Protein AF-A0A970EMR9-F1 (afdb_monomer)

Sequence (60 aa):
MDLKGTSRYTVIVAAAKRARQILEGAKPLVKHSSVKPVTIALEEINDGKVRWHHTKEGIK

Solvent-accessible surface area (backbone atoms only — not comparable to full-atom values): 3847 Å² total; per-residue (Å²): 111,81,65,84,86,60,56,71,65,56,54,52,53,51,22,53,55,45,16,47,44,40,72,75,67,44,81,77,92,55,96,65,92,68,89,49,42,54,60,47,26,45,51,26,41,63,74,46,79,50,84,85,80,82,82,86,69,74,91,125

Secondary structure (DSSP, 8-state):
---TT--HHHHHHHHHHHHHHHHTTPPPSS------HHHHHHHHHHTT------------

Nearest PDB structures (foldseek):
  8i24-assembly1_E  TM=9.296E-01  e=2.067E-03  Acetivibrio thermocellus DSM 1313
  8uku-assembly1_F  TM=9.530E-01  e=1.112E-01  Saccharomyces cerevisiae S288C
  6xre-assembly1_F  TM=9.536E-01  e=1.876E-01  Homo sapiens
  8rbo-assembly1_K  TM=8.569E-01  e=1.112E-01  Pyrococcus furiosus DSM 3638
  8orq-assembly1_K  TM=8.597E-01  e=2.138E-01  Pyrococcus furiosus DSM 3638

Foldseek 3Di:
DPCPPPDPVVLQVQLVVQLVCVVVVDDQPDDDPDPRSSVSSNVCVVVPVGDDDDPPDDPD

Radius of gyration: 12.6 Å; Cα contacts (8 Å, |Δi|>4): 43; chains: 1; bounding box: 22×27×41 Å

pLDDT: mean 81.51, std 13.02, range [47.0, 94.5]

Structure (mmCIF, N/CA/C/O backbone):
data_AF-A0A970EMR9-F1
#
_entry.id   AF-A0A970EMR9-F1
#
loop_
_atom_site.group_PDB
_atom_site.id
_atom_site.type_symbol
_atom_site.label_atom_id
_atom_site.label_alt_id
_atom_site.label_comp_id
_atom_site.label_asym_id
_atom_site.label_entity_id
_atom_site.label_seq_id
_atom_site.pdbx_PDB_ins_code
_atom_site.Cartn_x
_atom_site.Cartn_y
_atom_site.Cartn_z
_atom_site.occupancy
_atom_site.B_iso_or_equiv
_atom_site.auth_seq_id
_atom_site.auth_comp_id
_atom_site.auth_asym_id
_atom_site.auth_atom_id
_atom_site.pdbx_PDB_model_num
ATOM 1 N N . MET A 1 1 ? -7.738 -11.866 -7.135 1.00 50.41 1 MET A N 1
ATOM 2 C CA . MET A 1 1 ? -6.977 -11.527 -8.358 1.00 50.41 1 MET A CA 1
ATOM 3 C C . MET A 1 1 ? -5.755 -12.410 -8.389 1.00 50.41 1 MET A C 1
ATOM 5 O O . MET A 1 1 ? -5.063 -12.490 -7.381 1.00 50.41 1 MET A O 1
ATOM 9 N N . ASP A 1 2 ? -5.528 -13.117 -9.486 1.00 48.62 2 ASP A N 1
ATOM 10 C CA . ASP A 1 2 ? -4.427 -14.063 -9.598 1.00 48.62 2 ASP A CA 1
ATOM 11 C C . ASP A 1 2 ? -3.087 -13.315 -9.618 1.00 48.62 2 ASP A C 1
ATOM 13 O O . ASP A 1 2 ? -2.657 -12.780 -10.635 1.00 48.62 2 ASP A O 1
ATOM 17 N N . LEU A 1 3 ? -2.372 -13.332 -8.489 1.00 60.69 3 LEU A N 1
ATOM 18 C CA . LEU A 1 3 ? -0.946 -12.967 -8.407 1.00 60.69 3 LEU A CA 1
ATOM 19 C C . LEU A 1 3 ? -0.061 -13.876 -9.290 1.00 60.69 3 LEU A C 1
ATOM 21 O O . LEU A 1 3 ? 1.144 -13.656 -9.421 1.00 60.69 3 LEU A O 1
ATOM 25 N N . LYS A 1 4 ? -0.668 -14.899 -9.901 1.00 47.00 4 LYS A N 1
ATOM 26 C CA . LYS A 1 4 ? -0.094 -15.899 -10.793 1.00 47.00 4 LYS A CA 1
ATOM 27 C C . LYS A 1 4 ? 0.368 -15.232 -12.096 1.00 47.00 4 LYS A C 1
ATOM 29 O O . LYS A 1 4 ? -0.356 -15.174 -13.080 1.00 47.00 4 LYS A O 1
ATOM 34 N N . GLY A 1 5 ? 1.579 -14.681 -12.064 1.00 58.94 5 GLY A N 1
ATOM 35 C CA . GLY A 1 5 ? 2.211 -13.983 -13.189 1.00 58.94 5 GLY A CA 1
ATOM 36 C C . GLY A 1 5 ? 2.847 -12.640 -12.821 1.00 58.94 5 GLY A C 1
ATOM 37 O O . GLY A 1 5 ? 3.563 -12.066 -13.637 1.00 58.94 5 GLY A O 1
ATOM 38 N N . THR A 1 6 ? 2.640 -12.144 -11.595 1.00 68.88 6 THR A N 1
ATOM 39 C CA . THR A 1 6 ? 3.293 -10.912 -11.133 1.00 68.88 6 THR A CA 1
ATOM 40 C C . THR A 1 6 ? 4.619 -11.228 -10.441 1.00 68.88 6 THR A C 1
ATOM 42 O O . THR A 1 6 ? 4.685 -12.064 -9.542 1.00 68.88 6 THR A O 1
ATOM 45 N N . SER A 1 7 ? 5.686 -10.518 -10.820 1.00 83.44 7 SER A N 1
ATOM 46 C CA . SER A 1 7 ? 6.967 -10.583 -10.113 1.00 83.44 7 SER A CA 1
ATOM 47 C C . SER A 1 7 ? 6.821 -10.122 -8.660 1.00 83.44 7 SER A C 1
ATOM 49 O O . SER A 1 7 ? 6.224 -9.078 -8.388 1.00 83.44 7 SER A O 1
ATOM 51 N N . ARG A 1 8 ? 7.434 -10.856 -7.722 1.00 83.44 8 ARG A N 1
ATOM 52 C CA . ARG A 1 8 ? 7.462 -10.504 -6.288 1.00 83.44 8 ARG A CA 1
ATOM 53 C C . ARG A 1 8 ? 7.901 -9.053 -6.061 1.00 83.44 8 ARG A C 1
ATOM 55 O O . ARG A 1 8 ? 7.338 -8.362 -5.220 1.00 83.44 8 ARG A O 1
ATOM 62 N N . TYR A 1 9 ? 8.850 -8.573 -6.864 1.00 87.12 9 TYR A N 1
ATOM 63 C CA . TYR A 1 9 ? 9.335 -7.195 -6.807 1.00 87.12 9 TYR A CA 1
ATOM 64 C C . TYR A 1 9 ? 8.253 -6.171 -7.158 1.00 87.12 9 TYR A C 1
ATOM 66 O O . TYR A 1 9 ? 8.138 -5.154 -6.480 1.00 87.12 9 TYR A O 1
ATOM 74 N N . THR A 1 10 ? 7.420 -6.443 -8.165 1.00 86.88 10 THR A N 1
ATOM 75 C CA . THR A 1 10 ? 6.326 -5.544 -8.554 1.00 86.88 10 THR A CA 1
ATOM 76 C C . THR A 1 10 ? 5.308 -5.400 -7.429 1.00 86.88 10 THR A C 1
ATOM 78 O O . THR A 1 10 ? 4.889 -4.284 -7.134 1.00 86.88 10 THR A O 1
ATOM 81 N N . VAL A 1 11 ? 4.962 -6.503 -6.757 1.00 87.44 11 VAL A N 1
ATOM 82 C CA . VAL A 1 11 ? 4.033 -6.483 -5.616 1.00 87.44 11 VAL A CA 1
ATOM 83 C C . VAL A 1 11 ? 4.603 -5.646 -4.471 1.00 87.44 11 VAL A C 1
ATOM 85 O O . VAL A 1 11 ? 3.906 -4.789 -3.935 1.00 87.44 11 VA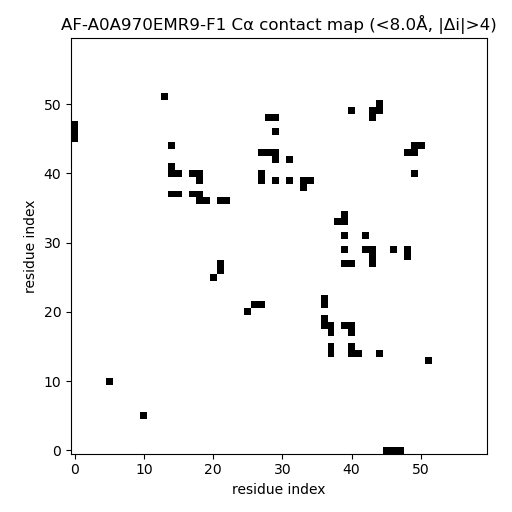L A O 1
ATOM 88 N N . ILE A 1 12 ? 5.886 -5.832 -4.142 1.00 89.62 12 ILE A N 1
ATOM 89 C CA . ILE A 1 12 ? 6.565 -5.061 -3.088 1.00 89.62 12 ILE A CA 1
ATOM 90 C C . ILE A 1 12 ? 6.582 -3.566 -3.431 1.00 89.62 12 ILE A C 1
ATOM 92 O O . ILE A 1 12 ? 6.238 -2.734 -2.592 1.00 89.62 12 ILE A O 1
ATOM 96 N N . VAL A 1 13 ? 6.937 -3.209 -4.668 1.00 90.25 13 VAL A N 1
ATOM 97 C CA . VAL A 1 13 ? 6.977 -1.808 -5.112 1.00 90.25 13 VAL A CA 1
ATOM 98 C C . VAL A 1 13 ? 5.578 -1.188 -5.126 1.00 90.25 13 VAL A C 1
ATOM 100 O O . VAL A 1 13 ? 5.419 -0.043 -4.700 1.00 90.25 13 VAL A O 1
ATOM 103 N N . ALA A 1 14 ? 4.559 -1.922 -5.575 1.00 89.81 14 ALA A N 1
ATOM 104 C CA . ALA A 1 14 ? 3.174 -1.459 -5.569 1.00 89.81 14 ALA A CA 1
ATOM 105 C C . ALA A 1 14 ? 2.664 -1.228 -4.139 1.00 89.81 14 ALA A C 1
ATOM 107 O O . ALA A 1 14 ? 2.119 -0.160 -3.855 1.00 89.81 14 ALA A O 1
ATOM 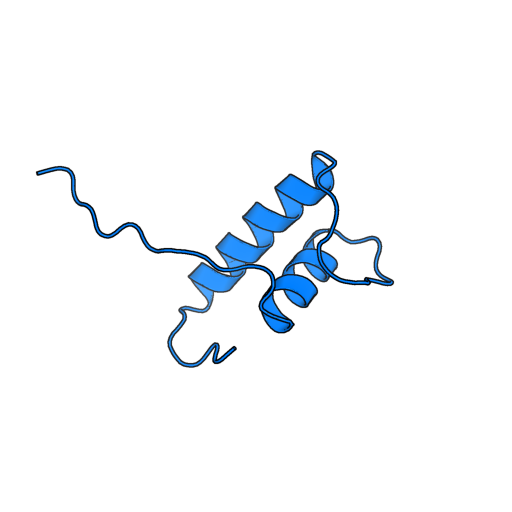108 N N . ALA A 1 15 ? 2.918 -2.171 -3.227 1.00 91.44 15 ALA A N 1
ATOM 109 C CA . ALA A 1 15 ? 2.560 -2.045 -1.818 1.00 91.44 15 ALA A CA 1
ATOM 110 C C . ALA A 1 15 ? 3.260 -0.844 -1.164 1.00 91.44 15 ALA A C 1
ATOM 112 O O . ALA A 1 15 ? 2.616 -0.058 -0.476 1.00 91.44 15 ALA A O 1
ATOM 113 N N . ALA A 1 16 ? 4.556 -0.643 -1.429 1.00 92.81 16 ALA A N 1
ATOM 114 C CA . ALA A 1 16 ? 5.312 0.489 -0.893 1.00 92.81 16 ALA A CA 1
ATOM 11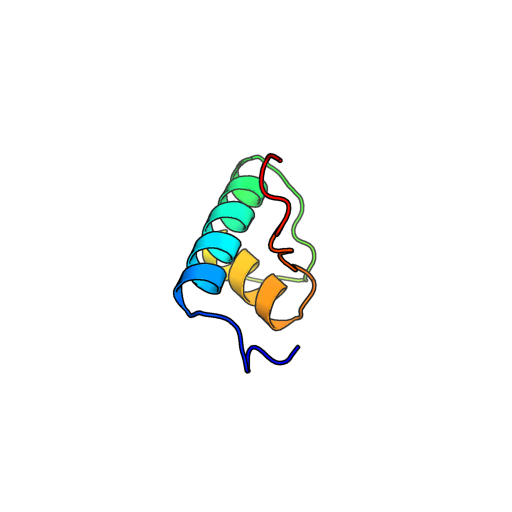5 C C . ALA A 1 16 ? 4.795 1.840 -1.412 1.00 92.81 16 ALA A C 1
ATOM 117 O O . ALA A 1 16 ? 4.613 2.775 -0.631 1.00 92.81 16 ALA A O 1
ATOM 118 N N . LYS A 1 17 ? 4.522 1.947 -2.720 1.00 92.25 17 LYS A N 1
ATOM 119 C CA . LYS A 1 17 ? 3.926 3.154 -3.317 1.00 92.25 17 LYS A CA 1
ATOM 120 C C . LYS A 1 17 ? 2.561 3.453 -2.710 1.00 92.25 17 LYS A C 1
ATOM 122 O O . LYS A 1 17 ? 2.291 4.595 -2.352 1.00 92.25 17 LYS A O 1
ATOM 127 N N . ARG A 1 18 ? 1.719 2.432 -2.556 1.00 93.44 18 ARG A N 1
ATOM 128 C CA . ARG A 1 18 ? 0.391 2.601 -1.971 1.00 93.44 18 ARG A CA 1
ATOM 129 C C . ARG A 1 18 ? 0.452 2.975 -0.490 1.00 93.44 18 ARG A C 1
ATOM 131 O O . ARG A 1 18 ? -0.267 3.871 -0.064 1.00 93.44 18 ARG A O 1
ATOM 138 N N . ALA A 1 19 ? 1.358 2.374 0.275 1.00 93.62 19 ALA A N 1
ATOM 139 C CA . ALA A 1 19 ? 1.575 2.727 1.673 1.00 93.62 19 ALA A CA 1
ATOM 140 C C . ALA A 1 19 ? 1.972 4.204 1.848 1.00 93.62 19 ALA A C 1
ATOM 142 O O . ALA A 1 19 ? 1.504 4.845 2.785 1.00 93.62 19 ALA A O 1
ATOM 143 N N . ARG A 1 20 ? 2.784 4.763 0.934 1.00 94.50 20 ARG A N 1
ATOM 144 C CA . ARG A 1 20 ? 3.107 6.202 0.934 1.00 94.50 20 ARG A CA 1
ATOM 145 C C . ARG A 1 20 ? 1.872 7.068 0.717 1.00 94.50 20 ARG A C 1
ATOM 147 O O . ARG A 1 20 ? 1.658 7.976 1.501 1.00 94.50 20 ARG A O 1
ATOM 154 N N . GLN A 1 21 ? 1.012 6.720 -0.239 1.00 93.62 21 GLN A N 1
ATOM 155 C CA . GLN A 1 21 ? -0.241 7.454 -0.449 1.00 93.62 21 GLN A CA 1
ATOM 156 C C . GLN A 1 21 ? -1.094 7.482 0.825 1.00 93.62 21 GLN A C 1
ATOM 158 O O . GLN A 1 21 ? -1.626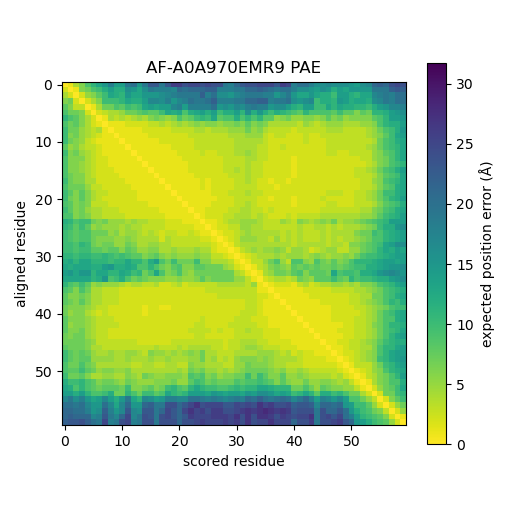 8.525 1.183 1.00 93.62 21 GLN A O 1
ATOM 163 N N . ILE A 1 22 ? -1.201 6.349 1.529 1.00 92.50 22 ILE A N 1
ATOM 164 C CA . ILE A 1 22 ? -1.943 6.263 2.796 1.00 92.50 22 ILE A CA 1
ATOM 165 C C . ILE A 1 22 ? -1.301 7.163 3.864 1.00 92.50 22 ILE A C 1
ATOM 167 O O . ILE A 1 22 ? -2.010 7.872 4.572 1.00 92.50 22 ILE A O 1
ATOM 171 N N . LEU A 1 23 ? 0.034 7.181 3.953 1.00 90.56 23 LEU A N 1
ATOM 172 C CA . LEU A 1 23 ? 0.769 8.084 4.850 1.00 90.56 23 LEU A CA 1
ATOM 173 C C . LEU A 1 23 ? 0.558 9.565 4.510 1.00 90.56 23 LEU A C 1
ATOM 175 O O . LEU A 1 23 ? 0.470 10.386 5.415 1.00 90.56 23 LEU A O 1
ATOM 179 N N . GLU A 1 24 ? 0.435 9.899 3.227 1.00 94.44 24 GLU A N 1
ATOM 180 C CA . GLU A 1 24 ? 0.136 11.251 2.736 1.00 94.44 24 GLU A CA 1
ATOM 181 C C . GLU A 1 24 ? -1.341 11.652 2.941 1.00 94.44 24 GLU A C 1
ATOM 183 O O . GLU A 1 24 ? -1.754 12.739 2.544 1.00 94.44 24 GLU A O 1
ATOM 188 N N . GLY A 1 25 ? -2.149 10.801 3.585 1.00 89.81 25 GLY A N 1
ATOM 189 C CA . GLY A 1 25 ? -3.547 11.074 3.925 1.00 89.81 25 GLY A CA 1
ATOM 190 C C . GLY A 1 25 ? -4.564 10.489 2.945 1.00 89.81 25 GLY A C 1
ATOM 191 O O . GLY A 1 25 ? -5.762 10.767 3.063 1.00 89.81 25 GLY A O 1
ATOM 192 N N . ALA A 1 26 ? -4.136 9.665 1.982 1.00 90.56 26 ALA A N 1
ATOM 193 C CA . ALA A 1 26 ? -5.067 8.972 1.102 1.00 90.56 26 ALA A CA 1
ATOM 194 C C . ALA A 1 26 ? -5.933 7.991 1.896 1.00 90.56 26 ALA A C 1
ATOM 196 O O . ALA A 1 26 ? -5.453 7.217 2.726 1.00 90.56 26 ALA A O 1
ATOM 197 N N . LYS A 1 27 ? -7.232 7.986 1.587 1.00 89.12 27 LYS A N 1
ATOM 198 C CA . LYS A 1 27 ? -8.160 7.067 2.233 1.00 89.12 27 LYS A CA 1
ATOM 199 C C . LYS A 1 27 ? -7.912 5.628 1.759 1.00 89.12 27 LYS A C 1
ATOM 201 O O . LYS A 1 27 ? -7.728 5.392 0.556 1.00 89.12 27 LYS A O 1
ATOM 206 N N . PRO A 1 28 ? -7.928 4.670 2.686 1.00 87.81 28 PRO A N 1
ATOM 207 C CA . PRO A 1 28 ? -7.860 3.261 2.357 1.00 87.81 28 PRO A CA 1
ATOM 208 C C . PRO A 1 28 ? -9.170 2.778 1.721 1.00 87.81 28 PRO A C 1
ATOM 210 O O . PRO A 1 28 ? -10.259 3.256 2.035 1.00 87.81 28 PRO A O 1
ATOM 213 N N . LEU A 1 29 ? -9.036 1.858 0.772 1.00 85.56 29 LEU A N 1
ATOM 214 C CA . LEU A 1 29 ? -10.083 1.369 -0.132 1.00 85.56 29 LEU A CA 1
ATOM 215 C C . LEU A 1 29 ? -10.781 0.109 0.391 1.00 85.56 29 LEU A C 1
ATOM 217 O O . LEU A 1 29 ? -11.821 -0.286 -0.137 1.00 85.56 29 LEU A O 1
ATOM 221 N N . VAL A 1 30 ? -10.205 -0.526 1.409 1.00 85.19 30 VAL A N 1
ATOM 222 C CA . VAL A 1 30 ? -10.762 -1.687 2.108 1.00 85.19 30 VAL A CA 1
ATOM 223 C C . VAL A 1 30 ? -11.016 -1.331 3.563 1.00 85.19 30 VAL A C 1
ATOM 225 O O . VAL A 1 30 ? -10.356 -0.455 4.120 1.00 85.19 30 VAL A O 1
ATOM 228 N N . LYS A 1 31 ? -11.957 -2.027 4.206 1.00 81.19 31 LYS A N 1
ATOM 229 C CA . LYS A 1 31 ? -12.035 -2.006 5.668 1.00 81.19 31 LYS A CA 1
ATOM 230 C C . LYS A 1 31 ? -10.788 -2.697 6.205 1.00 81.19 31 LYS A C 1
ATOM 232 O O . LYS A 1 31 ? -10.609 -3.886 5.977 1.00 81.19 31 LYS A O 1
ATOM 237 N N . HIS A 1 32 ? -9.959 -1.952 6.917 1.00 78.44 32 HIS A N 1
ATOM 238 C CA . HIS A 1 32 ? -8.771 -2.470 7.578 1.00 78.44 32 HIS A CA 1
ATOM 239 C C . HIS A 1 32 ? -8.913 -2.260 9.085 1.00 78.44 32 HIS A C 1
ATOM 241 O O . HIS A 1 32 ? -9.464 -1.258 9.540 1.00 78.44 32 HIS A O 1
ATOM 247 N N . SER A 1 33 ? -8.403 -3.209 9.865 1.00 78.75 33 SER A N 1
ATOM 248 C CA . SER A 1 33 ? -8.270 -3.045 11.320 1.00 78.75 33 SER A CA 1
ATOM 249 C C . SER A 1 33 ? -6.863 -2.600 11.724 1.00 78.75 33 SER A C 1
ATOM 251 O O . SER A 1 33 ? -6.624 -2.267 12.883 1.00 78.75 33 SER A O 1
ATOM 253 N N . SER A 1 34 ? -5.914 -2.630 10.786 1.00 76.25 34 SER A N 1
ATOM 254 C CA . SER A 1 34 ? -4.523 -2.260 11.029 1.00 76.25 34 SER A CA 1
ATOM 255 C C . SER A 1 34 ? -4.313 -0.754 10.880 1.00 76.25 34 SER A C 1
ATOM 257 O O . SER A 1 34 ? -4.956 -0.114 10.053 1.00 76.25 34 SER A O 1
ATOM 259 N N . VAL A 1 35 ? -3.372 -0.199 11.647 1.00 81.75 35 VAL A N 1
ATOM 260 C CA . VAL A 1 35 ? -2.900 1.198 11.524 1.00 81.75 35 VAL A CA 1
ATOM 261 C C . VAL A 1 35 ? -1.656 1.279 10.625 1.00 81.75 35 VAL A C 1
ATOM 263 O O . VAL A 1 35 ? -1.248 2.353 10.192 1.00 81.75 35 VAL A O 1
ATOM 266 N N . LYS A 1 36 ? -1.02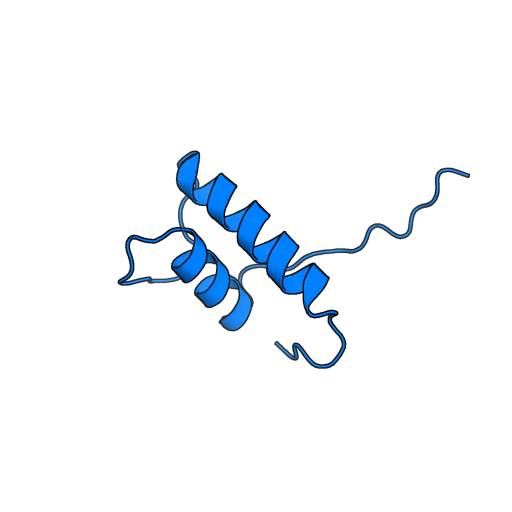7 0.135 10.320 1.00 90.38 36 LYS A N 1
ATOM 267 C CA . LYS A 1 36 ? 0.219 0.091 9.548 1.00 90.38 36 LYS A CA 1
ATOM 268 C C . LYS A 1 36 ? -0.087 0.249 8.053 1.00 90.38 36 LYS A C 1
ATOM 270 O O . LYS A 1 36 ? -0.687 -0.656 7.472 1.00 90.38 36 LYS A O 1
ATOM 275 N N . PRO A 1 37 ? 0.397 1.313 7.388 1.00 91.06 37 PRO A N 1
ATOM 276 C CA . PRO A 1 37 ? 0.040 1.623 6.000 1.00 91.06 37 PRO A CA 1
ATOM 277 C C . PRO A 1 37 ? 0.466 0.531 5.012 1.00 91.06 37 PRO A C 1
ATOM 279 O O . PRO A 1 37 ? -0.228 0.267 4.038 1.00 91.06 37 PRO A O 1
ATOM 282 N N . VAL A 1 38 ? 1.579 -0.156 5.285 1.00 91.25 38 VAL A N 1
ATOM 283 C CA . VAL A 1 38 ? 2.058 -1.276 4.458 1.00 91.25 38 VAL A CA 1
ATOM 284 C C . VAL A 1 38 ? 1.134 -2.487 4.558 1.00 91.25 38 VAL A C 1
ATOM 286 O O . VAL A 1 38 ? 0.874 -3.137 3.551 1.00 91.25 38 VAL A O 1
ATOM 289 N N . THR A 1 39 ? 0.611 -2.779 5.752 1.00 91.12 39 THR A N 1
ATOM 290 C CA . THR A 1 39 ? -0.356 -3.866 5.947 1.00 91.12 39 THR A CA 1
ATOM 291 C C . THR A 1 39 ? -1.643 -3.564 5.191 1.00 91.12 39 THR A C 1
ATOM 293 O O . THR A 1 39 ? -2.086 -4.403 4.416 1.00 91.12 39 THR A O 1
ATOM 296 N N . ILE A 1 40 ? -2.161 -2.339 5.325 1.00 92.25 40 ILE A N 1
ATOM 297 C CA . ILE A 1 40 ? -3.376 -1.901 4.628 1.00 92.25 40 ILE A CA 1
ATOM 298 C C . ILE A 1 40 ? -3.189 -1.995 3.108 1.00 92.25 40 ILE A C 1
ATOM 300 O O . ILE A 1 40 ? -4.032 -2.555 2.416 1.00 92.25 40 ILE A O 1
ATOM 304 N N . ALA A 1 41 ? -2.055 -1.521 2.582 1.00 91.81 41 ALA A N 1
ATOM 305 C CA . ALA A 1 41 ? -1.748 -1.615 1.157 1.00 91.81 41 ALA A CA 1
ATOM 306 C C . ALA A 1 41 ? -1.705 -3.069 0.654 1.00 91.81 41 ALA A C 1
ATOM 308 O O . ALA A 1 41 ? -2.147 -3.353 -0.458 1.00 91.81 41 ALA A O 1
ATOM 309 N N . LEU A 1 42 ? -1.183 -4.000 1.458 1.00 89.75 42 LEU A N 1
ATOM 310 C CA . LEU A 1 42 ? -1.137 -5.417 1.099 1.00 89.75 42 LEU A CA 1
ATOM 311 C C . LEU A 1 42 ? -2.535 -6.053 1.118 1.00 89.75 42 LEU A C 1
ATOM 313 O O . LEU A 1 42 ? -2.852 -6.832 0.220 1.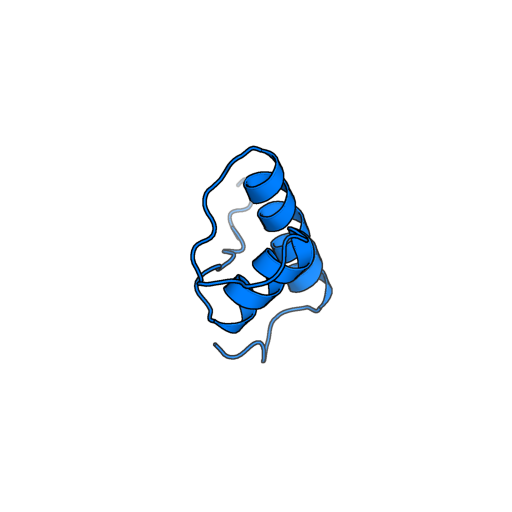00 89.75 42 LEU A O 1
ATOM 317 N N . GLU A 1 43 ? -3.376 -5.686 2.089 1.00 90.62 43 GLU A N 1
ATOM 318 C CA . GLU A 1 43 ? -4.787 -6.089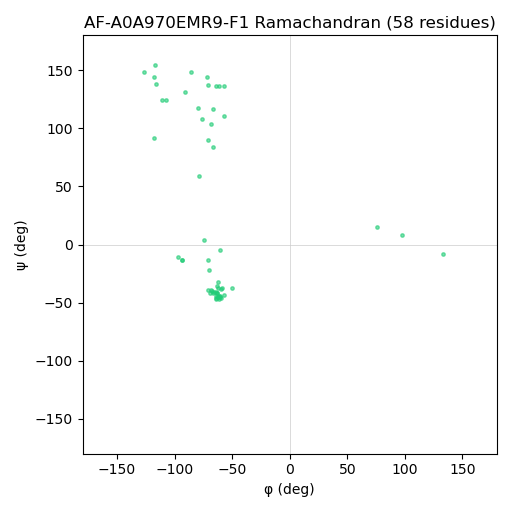 2.147 1.00 90.62 43 GLU A CA 1
ATOM 319 C C . GLU A 1 43 ? -5.559 -5.575 0.924 1.00 90.62 43 GLU A C 1
ATOM 321 O O . GLU A 1 43 ? -6.264 -6.345 0.279 1.00 90.62 43 GLU A O 1
ATOM 326 N N . GLU A 1 44 ? -5.361 -4.313 0.531 1.00 89.12 44 GLU A N 1
ATOM 327 C CA . GLU A 1 44 ? -5.973 -3.740 -0.675 1.00 89.12 44 GLU A CA 1
ATOM 328 C C . GLU A 1 4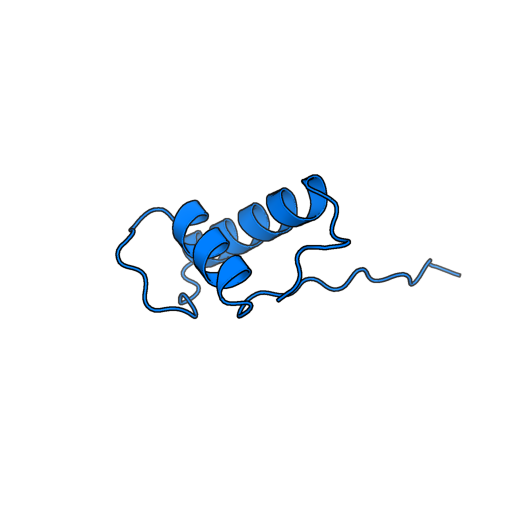4 ? -5.525 -4.445 -1.964 1.00 89.12 44 GLU A C 1
ATOM 330 O O . GLU A 1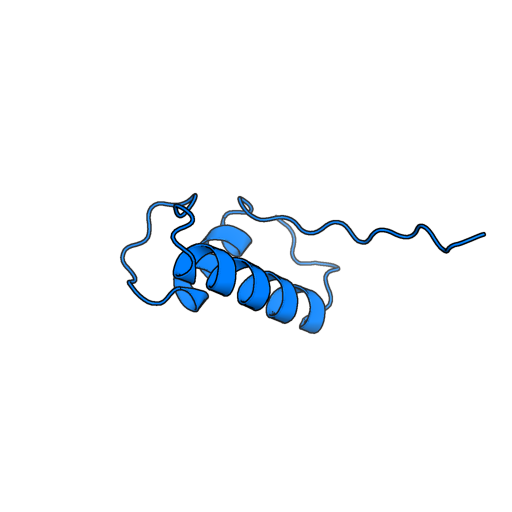 44 ? -6.326 -4.615 -2.886 1.00 89.12 44 GLU A O 1
ATOM 335 N N . ILE A 1 45 ? -4.253 -4.846 -2.051 1.00 88.56 45 ILE A N 1
ATOM 336 C CA . ILE A 1 45 ? -3.725 -5.613 -3.190 1.00 88.56 45 ILE A CA 1
ATOM 337 C C . ILE A 1 45 ? -4.315 -7.027 -3.204 1.00 88.56 45 ILE A C 1
ATOM 339 O O . ILE A 1 45 ? -4.692 -7.518 -4.269 1.00 88.56 45 ILE A O 1
ATOM 343 N N . ASN A 1 46 ? -4.434 -7.672 -2.042 1.00 86.75 46 ASN A N 1
ATOM 344 C CA . ASN A 1 46 ? -5.006 -9.011 -1.913 1.00 86.75 46 ASN A CA 1
ATOM 345 C C . ASN A 1 46 ? -6.507 -9.033 -2.255 1.00 86.75 46 ASN A C 1
ATOM 347 O O . ASN A 1 46 ? -6.962 -9.911 -2.989 1.00 86.75 46 ASN A O 1
ATOM 351 N N . ASP A 1 47 ? -7.251 -8.021 -1.802 1.00 87.31 47 ASP A N 1
ATOM 352 C CA . ASP A 1 47 ? -8.657 -7.782 -2.168 1.00 87.31 47 ASP A CA 1
ATOM 353 C C . ASP A 1 47 ? -8.799 -7.306 -3.629 1.00 87.31 47 ASP A C 1
ATOM 355 O O . ASP A 1 47 ? -9.878 -7.304 -4.223 1.00 87.31 47 ASP A O 1
ATOM 359 N N . GLY A 1 48 ? -7.679 -6.917 -4.244 1.00 85.06 48 GLY A N 1
ATOM 360 C CA . GLY A 1 48 ? -7.596 -6.507 -5.636 1.00 85.06 48 GLY A CA 1
ATOM 361 C C . GLY A 1 48 ? -8.136 -5.100 -5.916 1.00 85.06 48 GLY A C 1
ATOM 362 O O . GLY A 1 48 ? -8.364 -4.722 -7.067 1.00 85.06 48 GLY A O 1
ATOM 363 N N . LYS A 1 49 ? -8.323 -4.292 -4.875 1.00 85.75 49 LYS A N 1
ATOM 364 C CA . LYS A 1 49 ? -8.693 -2.874 -4.989 1.00 85.75 49 LYS A CA 1
ATOM 365 C C . LYS A 1 49 ? -7.552 -2.016 -5.532 1.00 85.75 49 LYS A C 1
ATOM 367 O O . LYS A 1 49 ? -7.805 -0.949 -6.082 1.00 85.75 49 LYS A O 1
ATOM 372 N N . VAL A 1 50 ? -6.311 -2.486 -5.408 1.00 84.19 50 VAL A N 1
ATOM 373 C CA . VAL A 1 50 ? -5.115 -1.825 -5.943 1.00 84.19 50 VAL A CA 1
ATOM 374 C C . VAL A 1 50 ? -4.546 -2.653 -7.090 1.00 84.19 50 VAL A C 1
ATOM 376 O O . VAL A 1 50 ? -4.238 -3.832 -6.929 1.00 84.19 50 VAL A O 1
ATOM 379 N N . ARG A 1 51 ? -4.390 -2.021 -8.257 1.00 79.81 51 ARG A N 1
ATOM 380 C CA . ARG A 1 51 ? -3.806 -2.615 -9.467 1.00 79.81 51 ARG A CA 1
ATOM 381 C C . ARG A 1 51 ? -2.678 -1.731 -9.986 1.00 79.81 51 ARG A C 1
ATOM 383 O O . ARG A 1 51 ? -2.722 -0.511 -9.847 1.00 79.81 51 ARG A O 1
ATOM 390 N N . TRP A 1 52 ? -1.675 -2.346 -10.599 1.00 79.25 52 TRP A N 1
ATOM 391 C CA . TRP A 1 52 ? -0.579 -1.654 -11.273 1.00 79.25 52 TRP A CA 1
ATOM 392 C C . TRP A 1 52 ? -0.617 -1.978 -12.762 1.00 79.25 52 TRP A C 1
ATOM 394 O O . TRP A 1 52 ? -0.806 -3.125 -13.165 1.00 79.25 52 TRP A O 1
ATOM 404 N N . HIS A 1 53 ? -0.398 -0.956 -13.581 1.00 76.25 53 HIS A N 1
ATOM 405 C CA . HIS A 1 53 ? -0.246 -1.103 -15.018 1.00 76.25 53 HIS A CA 1
ATOM 406 C C . HIS A 1 53 ? 1.224 -0.884 -15.366 1.00 76.25 53 HIS A C 1
ATOM 408 O O . HIS A 1 53 ? 1.810 0.138 -15.011 1.00 76.25 53 HIS A O 1
ATOM 414 N N . HIS A 1 54 ? 1.836 -1.860 -16.034 1.00 69.88 54 HIS A N 1
ATOM 415 C CA . HIS A 1 54 ? 3.136 -1.650 -16.659 1.00 69.88 54 HIS A CA 1
ATOM 416 C C . HIS A 1 54 ? 2.897 -0.834 -17.927 1.00 69.88 54 HIS A C 1
ATOM 418 O O . HIS A 1 54 ? 2.357 -1.360 -18.899 1.00 69.88 54 HIS A O 1
ATOM 424 N N . THR A 1 55 ? 3.293 0.436 -17.927 1.00 70.44 55 THR A N 1
ATOM 425 C CA . THR A 1 55 ? 3.331 1.236 -19.151 1.00 70.44 55 THR A CA 1
ATOM 426 C C . THR A 1 55 ? 4.483 0.708 -20.005 1.00 70.44 55 THR A C 1
ATOM 428 O O . THR A 1 55 ? 5.633 1.114 -19.849 1.00 70.44 55 THR A O 1
ATOM 431 N N . LYS A 1 56 ? 4.206 -0.269 -20.874 1.00 60.91 56 LYS A N 1
ATOM 432 C CA . LYS A 1 56 ? 5.116 -0.638 -21.965 1.00 60.91 56 LYS A CA 1
ATOM 433 C C . LYS A 1 56 ? 4.962 0.374 -23.100 1.00 60.91 56 LYS A C 1
ATOM 435 O O . LYS A 1 56 ? 4.603 0.001 -24.206 1.00 60.91 56 LYS A O 1
ATOM 440 N N . GLU A 1 57 ? 5.200 1.646 -22.829 1.00 57.78 57 GLU A N 1
ATOM 441 C CA . GLU A 1 57 ? 5.357 2.630 -23.894 1.00 57.78 57 GLU A CA 1
ATOM 442 C C . GLU A 1 57 ? 6.766 3.175 -23.764 1.00 57.78 57 GLU A C 1
ATOM 444 O O . GLU A 1 57 ? 7.068 4.054 -22.959 1.00 57.78 57 GLU A O 1
ATOM 449 N N . GLY A 1 58 ? 7.663 2.506 -24.492 1.00 52.81 58 GLY A N 1
ATOM 450 C CA . GLY A 1 58 ? 8.970 3.052 -24.789 1.00 52.81 58 GLY A CA 1
ATOM 451 C C . GLY A 1 58 ? 8.780 4.381 -25.500 1.00 52.81 58 GLY A C 1
ATOM 452 O O . GLY A 1 58 ? 7.930 4.506 -26.380 1.00 52.81 58 GLY A O 1
ATOM 453 N N . ILE A 1 59 ? 9.576 5.362 -25.095 1.00 63.41 59 ILE A N 1
ATOM 454 C CA . ILE A 1 59 ? 9.801 6.571 -25.875 1.00 63.41 59 ILE A CA 1
ATOM 455 C C . ILE A 1 59 ? 10.333 6.077 -27.226 1.00 63.41 59 ILE A C 1
ATOM 457 O O . ILE A 1 59 ? 11.406 5.470 -27.272 1.00 63.41 59 ILE A O 1
ATOM 461 N N . LYS A 1 60 ? 9.526 6.215 -28.278 1.00 58.84 60 LYS A N 1
ATOM 462 C CA . LYS A 1 60 ? 9.932 5.958 -29.658 1.00 58.84 60 LYS A CA 1
ATOM 463 C C . LYS A 1 60 ? 10.365 7.268 -30.291 1.00 58.84 60 LYS A C 1
ATOM 465 O O . LYS A 1 60 ? 9.695 8.284 -30.003 1.00 58.84 60 LYS A O 1
#

Mean predicted aligned error: 6.87 Å